Protein AF-B3TTH0-F1 (afdb_monomer)

Solvent-accessible surface area (backbone atoms only — not comparable to full-atom values): 2865 Å² total; per-residue (Å²): 136,86,87,85,78,92,75,95,70,85,52,77,48,67,72,88,78,65,74,42,32,56,94,67,75,30,83,51,83,72,68,71,87,52,78,45,72,64,131

pLDDT: mean 94.91, std 5.62, range [62.16, 97.5]

Structure (mmCIF, N/CA/C/O backbone):
data_AF-B3TTH0-F1
#
_entry.id   AF-B3TTH0-F1
#
loop_
_atom_site.group_PDB
_atom_site.id
_atom_site.type_symbol
_atom_site.label_atom_id
_atom_site.label_alt_id
_atom_site.label_comp_id
_atom_site.label_asym_id
_atom_site.label_entity_id
_atom_site.label_seq_id
_atom_site.pdbx_PDB_ins_code
_atom_site.Cartn_x
_atom_site.Cartn_y
_atom_site.Cartn_z
_atom_site.occupancy
_atom_site.B_iso_or_equiv
_atom_site.auth_seq_id
_atom_site.auth_comp_id
_atom_site.auth_asym_id
_atom_site.auth_atom_id
_atom_site.pdbx_PDB_model_num
ATOM 1 N N . PHE A 1 1 ? 6.976 14.242 4.324 1.00 62.16 1 PHE A N 1
ATOM 2 C CA . PHE A 1 1 ? 6.667 13.023 5.093 1.00 62.16 1 PHE A CA 1
ATOM 3 C C . PHE A 1 1 ? 5.445 13.347 5.952 1.00 62.16 1 PHE A C 1
ATOM 5 O O . PHE A 1 1 ? 5.317 14.505 6.316 1.00 62.16 1 PHE A O 1
ATOM 12 N N . ASP A 1 2 ? 4.512 12.411 6.147 1.00 88.00 2 ASP A N 1
ATOM 13 C CA . ASP A 1 2 ? 3.243 12.573 6.904 1.00 88.00 2 ASP A CA 1
ATOM 14 C C . ASP A 1 2 ? 2.036 13.185 6.162 1.00 88.00 2 ASP A C 1
ATOM 16 O O . ASP A 1 2 ? 1.358 14.094 6.643 1.00 88.00 2 ASP A O 1
ATOM 20 N N . TYR A 1 3 ? 1.715 12.640 4.985 1.00 93.50 3 TYR A N 1
ATOM 21 C CA . TYR A 1 3 ? 0.450 12.936 4.302 1.00 93.50 3 TYR A CA 1
ATOM 22 C C . TYR A 1 3 ? -0.722 12.186 4.964 1.00 93.50 3 TYR A C 1
ATOM 24 O O . TYR A 1 3 ? -0.637 10.977 5.176 1.00 93.50 3 TYR A O 1
ATOM 32 N N . ARG A 1 4 ? -1.821 12.884 5.285 1.00 94.62 4 ARG A N 1
ATOM 33 C CA . ARG A 1 4 ? -3.000 12.304 5.959 1.00 94.62 4 ARG A CA 1
ATOM 34 C C . ARG A 1 4 ? -4.107 11.966 4.965 1.00 94.62 4 ARG A C 1
ATOM 36 O O . ARG A 1 4 ? -4.381 12.741 4.055 1.00 94.62 4 ARG A O 1
ATOM 43 N N . ILE A 1 5 ? -4.773 10.834 5.181 1.00 95.06 5 ILE A N 1
ATOM 44 C CA . ILE A 1 5 ? -5.843 10.323 4.316 1.00 95.06 5 ILE A CA 1
ATOM 45 C C . ILE A 1 5 ? -7.016 9.873 5.194 1.00 95.06 5 ILE A C 1
ATOM 47 O O . ILE A 1 5 ? -6.814 9.231 6.223 1.00 95.06 5 ILE A O 1
ATOM 51 N N . GLY A 1 6 ? -8.245 10.211 4.793 1.00 96.31 6 GLY A N 1
ATOM 52 C CA . GLY A 1 6 ? -9.456 9.730 5.458 1.00 96.31 6 GLY A CA 1
ATOM 53 C C . GLY A 1 6 ? -9.710 8.247 5.176 1.00 96.31 6 GLY A C 1
ATOM 54 O O . GLY A 1 6 ? -9.495 7.772 4.063 1.00 96.31 6 GLY A O 1
ATOM 55 N N . CYS A 1 7 ? -10.205 7.510 6.170 1.00 95.31 7 CYS A N 1
ATOM 56 C CA . CYS A 1 7 ? -10.555 6.098 6.030 1.00 95.31 7 CYS A CA 1
ATOM 57 C C . CYS A 1 7 ? -11.945 5.819 6.618 1.00 95.31 7 CYS A C 1
ATOM 59 O O . CYS A 1 7 ? -12.451 6.573 7.446 1.00 95.31 7 CYS A O 1
ATOM 61 N N . ARG A 1 8 ? -12.587 4.730 6.176 1.00 97.06 8 ARG A N 1
ATOM 62 C CA . ARG A 1 8 ? -13.949 4.386 6.620 1.00 97.06 8 ARG A CA 1
ATOM 63 C C . ARG A 1 8 ? -13.983 3.699 7.985 1.00 97.06 8 ARG A C 1
ATOM 65 O O . ARG A 1 8 ? -14.921 3.909 8.745 1.00 97.06 8 ARG A O 1
ATOM 72 N N . LYS A 1 9 ? -13.030 2.803 8.251 1.00 96.81 9 LYS A N 1
ATOM 73 C CA . LYS A 1 9 ? -12.966 2.008 9.485 1.00 96.81 9 LYS A CA 1
ATOM 74 C C . LYS A 1 9 ? -11.648 2.288 10.209 1.00 96.81 9 LYS A C 1
ATOM 76 O O . LYS A 1 9 ? -10.620 2.313 9.529 1.00 96.81 9 LYS A O 1
ATOM 81 N N . PRO A 1 10 ? -11.658 2.441 11.543 1.00 97.25 10 PRO A N 1
ATOM 82 C CA . PRO A 1 10 ? -10.428 2.551 12.313 1.00 97.25 10 PRO A CA 1
ATOM 83 C C . PRO A 1 10 ? -9.656 1.225 12.303 1.00 97.25 10 PRO A C 1
ATOM 85 O O . PRO A 1 10 ? -10.253 0.153 12.162 1.00 97.25 10 PRO A O 1
ATOM 88 N N . GLY A 1 11 ? -8.336 1.295 12.458 1.00 96.94 11 GLY A N 1
ATOM 89 C CA . GLY A 1 11 ? -7.466 0.127 12.564 1.00 96.94 11 GLY A CA 1
ATOM 90 C C . GLY A 1 11 ? -6.058 0.355 12.022 1.00 96.94 11 GLY A C 1
ATOM 91 O O . GLY A 1 11 ? -5.575 1.484 11.940 1.00 96.94 11 GLY A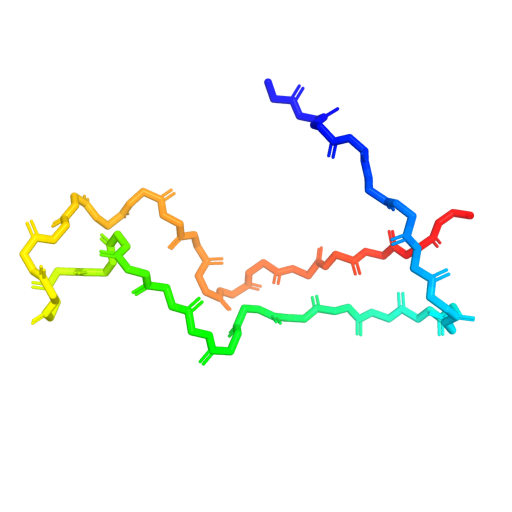 O 1
ATOM 92 N N . MET A 1 12 ? -5.411 -0.752 11.656 1.00 97.19 12 MET A N 1
ATOM 93 C CA . MET A 1 12 ? -4.091 -0.790 11.031 1.00 97.19 12 MET A CA 1
ATOM 94 C C . MET A 1 12 ? -4.229 -1.197 9.559 1.00 97.19 12 MET A C 1
ATOM 96 O O . MET A 1 12 ? -4.919 -2.168 9.238 1.00 97.19 12 MET A O 1
ATOM 100 N N . TYR A 1 13 ? -3.579 -0.445 8.674 1.00 96.94 13 TYR A N 1
ATOM 101 C CA . TYR A 1 13 ? -3.567 -0.658 7.229 1.00 96.94 13 TYR A CA 1
ATOM 102 C C . TYR A 1 13 ? -2.163 -1.035 6.743 1.00 96.94 13 TYR A C 1
ATOM 104 O O . TYR A 1 13 ? -1.159 -0.541 7.262 1.00 96.94 13 TYR A O 1
ATOM 112 N N . LYS A 1 14 ? -2.112 -1.884 5.709 1.00 96.94 14 LYS A N 1
ATOM 113 C CA . LYS A 1 14 ? -0.887 -2.328 5.022 1.00 96.94 14 LYS A CA 1
ATOM 114 C C . LYS A 1 14 ? -0.977 -2.070 3.522 1.00 96.94 14 LYS A C 1
ATOM 116 O O . LYS A 1 14 ? -2.070 -2.015 2.957 1.00 96.94 14 LYS A O 1
ATOM 121 N N . VAL A 1 15 ? 0.181 -1.960 2.878 1.00 96.25 15 VAL A N 1
ATOM 122 C CA . VAL A 1 15 ? 0.293 -1.827 1.421 1.00 96.25 15 VAL A CA 1
ATOM 123 C C . VAL A 1 15 ? -0.050 -3.163 0.759 1.00 96.25 15 VAL A C 1
ATOM 125 O O . VAL A 1 15 ? 0.639 -4.157 0.974 1.00 96.25 15 VAL A O 1
ATOM 128 N N . VAL A 1 16 ? -1.112 -3.183 -0.050 1.00 96.88 16 VAL A N 1
ATOM 129 C CA . VAL A 1 16 ? -1.556 -4.382 -0.794 1.00 96.88 16 VAL A CA 1
ATOM 130 C C . VAL A 1 16 ? -1.149 -4.366 -2.266 1.00 96.88 16 VAL A C 1
ATOM 132 O O . VAL A 1 16 ? -1.010 -5.420 -2.876 1.00 96.88 16 VAL A O 1
ATOM 135 N N . LEU A 1 17 ? -0.941 -3.178 -2.833 1.00 96.44 17 LEU A N 1
ATOM 136 C CA . LEU A 1 17 ? -0.456 -2.972 -4.190 1.00 96.44 17 LEU A CA 1
ATOM 137 C C . LEU A 1 17 ? 0.430 -1.730 -4.188 1.00 96.44 17 LEU A C 1
ATOM 139 O O . LEU A 1 17 ? 0.035 -0.694 -3.655 1.00 96.44 17 LEU A O 1
ATOM 143 N N . ASP A 1 18 ? 1.609 -1.855 -4.782 1.00 96.94 18 ASP A N 1
AT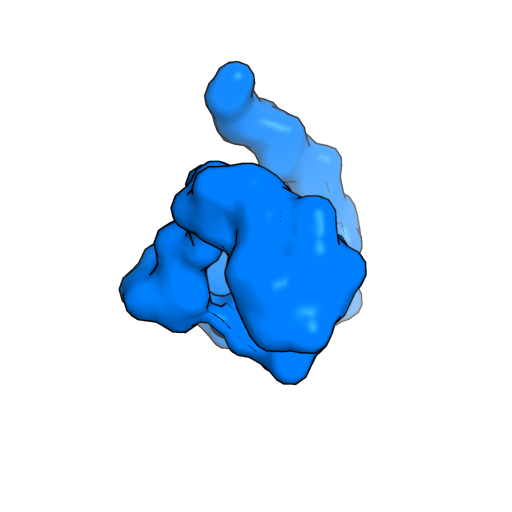OM 144 C CA . ASP A 1 18 ? 2.585 -0.780 -4.903 1.00 96.94 18 ASP A CA 1
ATOM 145 C C . ASP A 1 18 ? 3.081 -0.715 -6.346 1.00 96.94 18 ASP A C 1
ATOM 147 O O . ASP A 1 18 ? 3.745 -1.639 -6.804 1.00 96.94 18 ASP A O 1
ATOM 151 N N . SER A 1 19 ? 2.768 0.365 -7.063 1.00 97.12 19 SER A N 1
ATOM 152 C CA . SER A 1 19 ? 3.276 0.595 -8.420 1.00 97.12 19 SER A CA 1
ATOM 153 C C . SER A 1 19 ? 4.737 1.050 -8.452 1.00 97.12 19 SER A C 1
ATOM 155 O O . SER A 1 19 ? 5.348 1.026 -9.515 1.00 97.12 19 SER A O 1
ATOM 157 N N . ASP A 1 20 ? 5.294 1.498 -7.323 1.00 97.25 20 ASP A N 1
ATOM 158 C CA . ASP A 1 20 ? 6.709 1.858 -7.206 1.00 97.25 20 ASP A CA 1
ATOM 159 C C . ASP A 1 20 ? 7.599 0.641 -6.918 1.00 97.25 20 ASP A C 1
ATOM 161 O O . ASP A 1 20 ? 8.823 0.771 -6.889 1.00 97.25 20 ASP A O 1
ATOM 165 N N . ALA A 1 21 ? 7.023 -0.550 -6.739 1.00 96.88 21 ALA A N 1
ATOM 166 C CA . ALA A 1 21 ? 7.805 -1.761 -6.564 1.00 96.88 21 ALA A CA 1
ATOM 167 C C . ALA A 1 21 ? 8.656 -2.043 -7.815 1.00 96.88 21 ALA A C 1
ATOM 169 O O . ALA A 1 21 ? 8.215 -1.862 -8.953 1.00 96.88 21 ALA A O 1
ATOM 170 N N . GLY A 1 22 ? 9.870 -2.563 -7.609 1.00 96.12 22 GLY A N 1
ATOM 171 C CA . GLY A 1 22 ? 10.800 -2.871 -8.705 1.00 96.12 22 GLY A CA 1
ATOM 172 C C . GLY A 1 22 ? 10.241 -3.870 -9.728 1.00 96.12 22 GLY A C 1
ATOM 173 O O . GLY A 1 22 ? 10.581 -3.794 -10.905 1.00 96.12 22 GLY A O 1
ATOM 174 N N . LEU A 1 23 ? 9.313 -4.744 -9.313 1.00 96.44 23 LEU A N 1
ATOM 175 C CA . LEU A 1 23 ? 8.569 -5.644 -10.208 1.00 96.44 23 LEU A CA 1
ATOM 176 C C . LEU A 1 23 ? 7.817 -4.889 -11.318 1.00 96.44 23 LEU A C 1
ATOM 178 O O . LEU A 1 23 ? 7.659 -5.413 -12.417 1.00 96.44 23 LEU A O 1
ATOM 182 N N . PHE A 1 24 ? 7.370 -3.666 -11.038 1.00 97.19 24 PHE A N 1
ATOM 183 C CA . PHE A 1 24 ? 6.640 -2.813 -11.975 1.00 97.19 24 PHE A CA 1
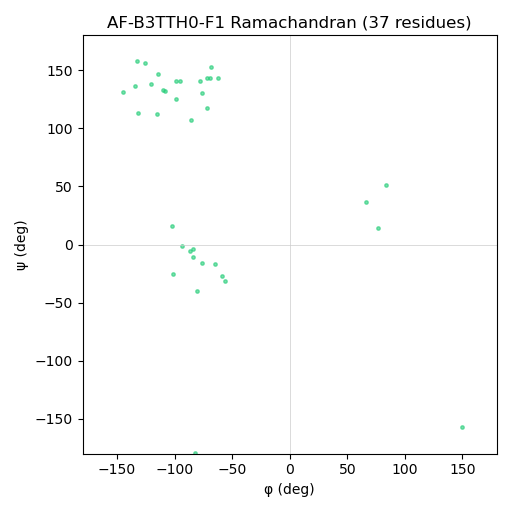ATOM 184 C C . PHE A 1 24 ? 7.525 -1.711 -12.578 1.00 97.19 24 PHE A C 1
ATOM 186 O O . PHE A 1 24 ? 7.013 -0.753 -13.152 1.00 97.19 24 PHE A O 1
ATOM 193 N N . GLY A 1 25 ? 8.853 -1.838 -12.461 1.00 96.94 25 GLY A N 1
ATOM 194 C CA . GLY A 1 25 ? 9.815 -0.853 -12.962 1.00 96.94 25 GLY A CA 1
ATOM 195 C C . GLY A 1 25 ? 9.938 0.406 -12.098 1.00 96.94 25 GLY A C 1
ATOM 196 O O . GLY A 1 25 ? 10.497 1.400 -12.559 1.00 96.94 25 GLY A O 1
ATOM 197 N N . GLY A 1 26 ? 9.410 0.386 -10.870 1.00 97.38 26 GLY A N 1
ATOM 198 C CA . GLY A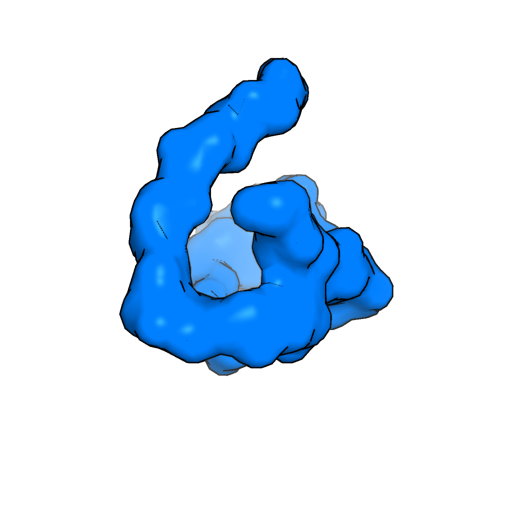 1 26 ? 9.539 1.489 -9.922 1.00 97.38 26 GLY A CA 1
ATOM 199 C C . GLY A 1 26 ? 10.866 1.491 -9.154 1.00 97.38 26 GLY A C 1
ATOM 200 O O . GLY A 1 26 ? 11.731 0.635 -9.352 1.00 97.38 26 GLY A O 1
ATOM 201 N N . PHE A 1 27 ? 11.036 2.472 -8.263 1.00 97.50 27 PHE A N 1
ATOM 202 C CA . PHE A 1 27 ? 12.297 2.703 -7.542 1.00 97.50 27 PHE A CA 1
ATOM 203 C C . PHE A 1 27 ? 12.378 2.020 -6.168 1.00 97.50 27 PHE A C 1
ATOM 205 O O . PHE A 1 27 ? 13.398 2.139 -5.491 1.00 97.50 27 PHE A O 1
ATOM 212 N N . GLY A 1 28 ? 11.324 1.324 -5.736 1.00 95.44 28 GLY A N 1
ATOM 213 C CA . GLY A 1 28 ? 11.288 0.600 -4.465 1.00 95.44 28 GLY A CA 1
ATOM 214 C C . GLY A 1 28 ? 11.340 1.511 -3.239 1.00 95.44 28 GLY A C 1
ATOM 215 O O . GLY A 1 28 ? 11.984 1.172 -2.248 1.00 95.44 28 GLY A O 1
ATOM 216 N N . ARG A 1 29 ? 10.696 2.682 -3.294 1.00 96.38 29 ARG A N 1
ATOM 217 C CA . ARG A 1 29 ? 10.734 3.676 -2.206 1.00 96.38 29 ARG A CA 1
ATOM 218 C C . ARG A 1 29 ? 9.714 3.399 -1.103 1.00 96.38 29 ARG A C 1
ATOM 220 O O . ARG A 1 29 ? 9.764 4.045 -0.057 1.00 96.38 29 ARG A O 1
ATOM 227 N N . ILE A 1 30 ? 8.779 2.475 -1.325 1.00 95.12 30 ILE A N 1
ATOM 228 C CA . ILE A 1 30 ? 7.709 2.146 -0.380 1.00 95.12 30 ILE A CA 1
ATOM 229 C C . ILE A 1 30 ? 8.084 0.8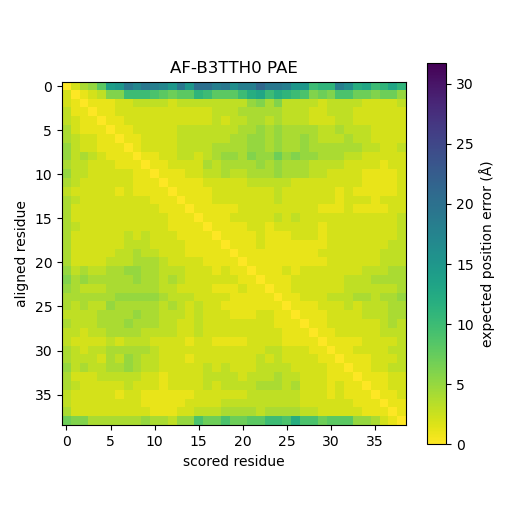95 0.424 1.00 95.12 30 ILE A C 1
ATOM 231 O O . ILE A 1 30 ? 8.374 -0.172 -0.114 1.00 95.12 30 ILE A O 1
ATOM 235 N N . HIS A 1 31 ? 8.062 1.020 1.752 1.00 94.62 31 HIS A N 1
ATOM 236 C CA . HIS A 1 31 ? 8.349 -0.087 2.661 1.00 94.62 31 HIS A CA 1
ATOM 237 C C . HIS A 1 31 ? 7.094 -0.925 2.933 1.00 94.62 31 HIS A C 1
ATOM 239 O O . HIS A 1 31 ? 6.228 -0.532 3.710 1.00 94.62 31 HIS A O 1
ATOM 245 N N . HIS A 1 32 ? 7.037 -2.133 2.371 1.00 94.38 32 HIS A N 1
ATOM 246 C CA . HIS A 1 32 ? 5.905 -3.057 2.541 1.00 94.38 32 HIS A CA 1
ATOM 247 C C . HIS A 1 32 ? 5.692 -3.577 3.976 1.00 94.38 32 HIS A C 1
ATOM 249 O O . HIS A 1 32 ? 4.623 -4.097 4.284 1.00 94.38 32 HIS A O 1
ATOM 255 N N . ALA A 1 33 ? 6.691 -3.450 4.854 1.00 95.25 33 ALA A N 1
ATOM 256 C CA . ALA A 1 33 ? 6.592 -3.845 6.261 1.00 95.25 33 ALA A CA 1
ATOM 257 C C . ALA A 1 33 ? 6.025 -2.740 7.172 1.00 95.25 33 ALA A C 1
ATOM 259 O O . ALA A 1 33 ? 5.829 -2.981 8.361 1.00 95.25 33 ALA A O 1
ATOM 260 N N . ALA A 1 34 ? 5.791 -1.535 6.642 1.00 94.25 34 ALA A N 1
ATOM 261 C CA . ALA A 1 34 ? 5.262 -0.428 7.425 1.00 94.25 34 ALA A CA 1
ATOM 262 C C . ALA A 1 34 ? 3.799 -0.672 7.832 1.00 94.25 34 ALA A C 1
ATOM 264 O O . ALA A 1 34 ? 2.996 -1.206 7.064 1.00 94.25 34 ALA A O 1
ATOM 265 N N . GLU A 1 35 ? 3.457 -0.240 9.044 1.00 95.31 35 GLU A N 1
ATOM 266 C CA . GLU A 1 35 ? 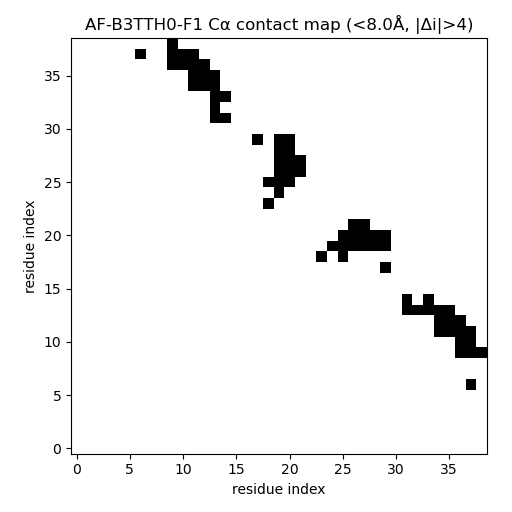2.097 -0.277 9.578 1.00 95.31 35 GLU A CA 1
ATOM 267 C C . GLU A 1 35 ? 1.543 1.145 9.685 1.00 95.31 35 GLU A C 1
ATOM 269 O O . GLU A 1 35 ? 2.213 2.050 10.188 1.00 95.31 35 GLU A O 1
ATOM 274 N N . HIS A 1 36 ? 0.311 1.347 9.214 1.00 95.19 36 HIS A N 1
ATOM 275 C CA . HIS A 1 36 ? -0.352 2.650 9.230 1.00 95.19 36 HIS A CA 1
ATOM 276 C C . HIS A 1 36 ? -1.579 2.612 10.141 1.00 95.19 36 HIS A C 1
ATOM 278 O O . HIS A 1 36 ? -2.564 1.944 9.827 1.00 95.19 36 HIS A O 1
ATOM 284 N N . PHE A 1 37 ? -1.525 3.334 11.260 1.00 96.31 37 PHE A N 1
ATOM 285 C CA . PHE A 1 37 ? -2.607 3.396 12.243 1.00 96.31 37 PHE A CA 1
ATOM 286 C C . PHE A 1 37 ? -3.514 4.604 12.003 1.00 96.31 37 PHE A C 1
ATOM 288 O O . PHE A 1 37 ? -3.049 5.698 11.685 1.00 96.31 37 PHE A O 1
ATOM 295 N N . THR A 1 38 ? -4.818 4.409 12.180 1.00 95.31 38 THR A N 1
ATOM 296 C CA . THR A 1 38 ? -5.805 5.496 12.168 1.00 95.31 38 THR A CA 1
ATOM 297 C C . THR A 1 38 ? -5.794 6.254 13.491 1.00 95.31 38 THR A C 1
ATOM 299 O O . THR A 1 38 ? -5.723 5.620 14.544 1.00 95.31 38 THR A O 1
ATOM 302 N N . THR A 1 39 ? -5.932 7.578 13.430 1.00 90.44 39 THR A N 1
ATOM 303 C CA . THR A 1 39 ? -6.097 8.467 14.594 1.00 90.44 39 THR A CA 1
ATOM 304 C C . THR A 1 39 ? -7.547 8.833 14.834 1.00 90.44 39 THR A C 1
ATOM 306 O O . THR A 1 39 ? -8.226 9.105 13.816 1.00 90.44 39 THR A O 1
#

Mean predicted aligned error: 2.84 Å

Sequence (39 aa):
FDYRIGCRKPGMYKVVLDSDAGLFGGFGRIHHAAEHFTT

InterPro domains:
  IPR006048 Alpha-amylase/branching enzyme, C-terminal all beta [PF02806] (2-38)
  IPR013780 Glycosyl hydrolase, all-beta [G3DSA:2.60.40.1180] (1-39)

Foldseek 3Di:
DDDDDDDDDFDKDFDPDDCLDVVNVHDRPDDRPDIDGDD

Organism: Sorghum bicolor (NCBI:txid4558)

Nearest PDB structures (foldseek):
  3amk-assembly1_A  TM=9.882E-01  e=1.066E-02  Oryza sativa Japonica Group
  5clt-assembly2_B  TM=9.997E-01  e=5.022E-02  Homo sapiens
  5clt-assembly1_A  T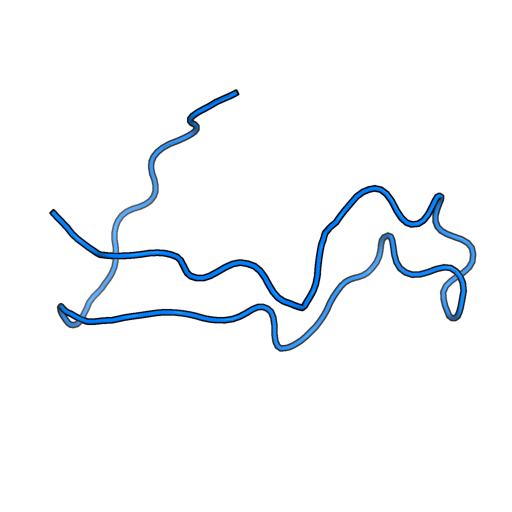M=9.967E-01  e=5.022E-02  Homo sapiens
  7p43-assembly2_B  TM=9.697E-01  e=7.262E-02  Nakaseomyces glabratus CBS 138
  7p45-assembly1_A  TM=9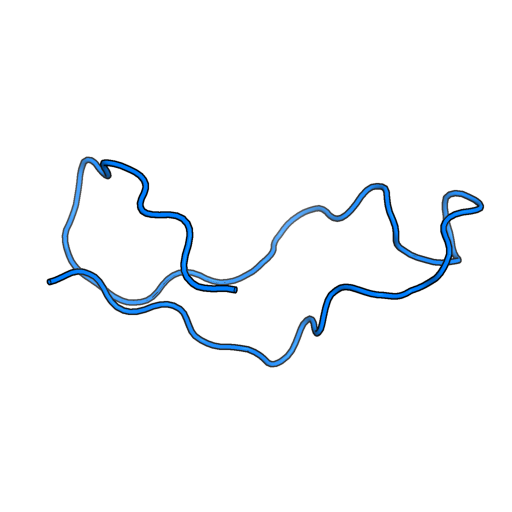.356E-01  e=9.755E-02  Nakaseomyces glabratus CBS 138

Radius of gyration: 11.8 Å; Cα contacts (8 Å, |Δi|>4): 36; chains: 1; bounding box: 26×19×28 Å

Secondary structure (DSSP, 8-state):
-------SS-SEE--S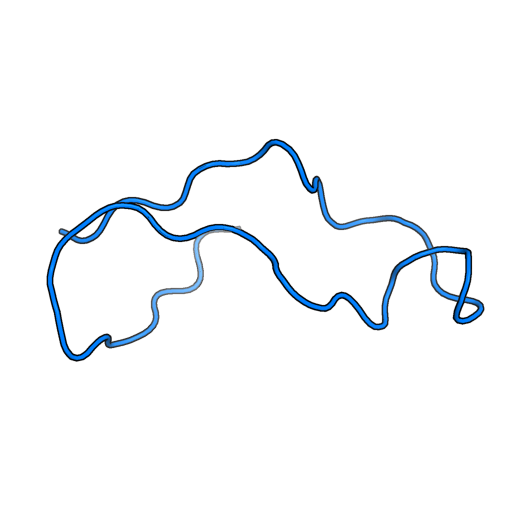--TTSGGGT----S-TT--EE--